Protein AF-A0A968M9X0-F1 (afdb_monomer)

Foldseek 3Di:
DQLVLLVLQVVDDQAAEEEEWQVDAPVNCVPRNNHHYQYDHDDPDRLVSLQCQVVDPDHGQKYKYAPPCVVSCCVRHPADKDWAEFEDDVNDGGITMIGHPPDDHPDYYYTDSVVSNVVSCVVPNDPCVVVVVDD

Sequence (135 aa):
MKAAAWWVRTHSAPTDVVFADSAYEPYQLWYYVRRPFIGVTDAATSADAYLLLPEQPVPPQWYLVVPDNEHLLATYAPEPTRLAARVLVDQQPVLLVYQPASQPIAAVVDIESTAANAAFDMEYGTLEEMFSLGR

Secondary structure (DSSP, 8-state):
-HHHHHHHHHHS-TT--EEE-TTS-HHHIIIII-S-EE--SS-SSHHHHHTTGGG-SS--SEEEE-TT-HHHHHHH-SS-EEEEEEEEETTEEEEEEEEETTS--S--EEEEHHHHHHHHHHHH--HHHHTT---

Mean predicted aligned error: 4.21 Å

pLDDT: mean 91.51, std 9.23, range [49.09, 98.12]

Nearest PDB structures (foldseek):
  1dj9-assembly1_A  TM=3.937E-01  e=5.190E-01  Escherichia coli
  9bcv-assembly1_B  TM=4.350E-01  e=1.301E+00  Homo sapiens
  9bcs-assembly1_A  TM=4.157E-01  e=2.680E+00  Homo sapiens
  9bco-assembly1_A  TM=4.801E-01  e=3.484E+00  Homo sapiens
  9bco-assembly1_B  TM=3.917E-01  e=2.861E+00  Homo sapiens

Solvent-accessible surface area (backbone atoms only — not comparable to full-atom values): 7602 Å² total; per-residue (Å²): 108,58,32,56,19,37,51,48,51,76,75,47,61,71,81,40,30,34,35,37,36,40,94,40,50,45,68,56,44,56,66,56,39,61,39,50,69,46,57,32,86,80,54,90,45,64,63,58,36,42,68,47,44,69,72,43,94,68,70,57,54,32,35,42,36,44,74,92,44,61,65,51,50,73,70,34,46,84,59,68,66,37,78,43,33,33,35,21,56,96,88,38,70,66,34,34,34,30,28,44,60,85,58,88,76,94,65,70,42,82,39,54,36,70,63,33,38,52,50,32,31,74,76,72,47,44,75,46,69,73,66,66,56,66,134

Radius of gyration: 14.5 Å; Cα contacts (8 Å, |Δi|>4): 240; chains: 1; bounding box: 41×33×33 Å

Structure (mmCIF, N/CA/C/O backbone):
data_AF-A0A968M9X0-F1
#
_entry.id   AF-A0A968M9X0-F1
#
loop_
_atom_site.group_PDB
_atom_site.id
_atom_site.type_symbol
_atom_site.label_atom_id
_atom_site.label_alt_id
_atom_site.label_comp_id
_atom_site.label_asym_id
_atom_site.label_entity_id
_atom_site.label_seq_id
_atom_site.pdbx_PDB_ins_code
_atom_site.Cartn_x
_atom_site.Cartn_y
_atom_site.Cartn_z
_atom_site.occupancy
_atom_site.B_iso_or_equiv
_atom_site.auth_seq_id
_atom_site.auth_comp_id
_atom_site.aut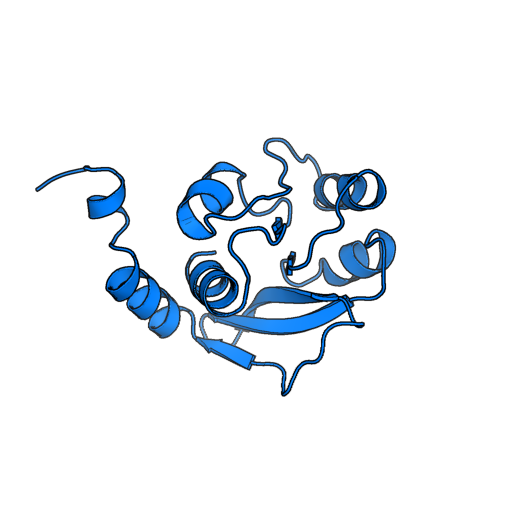h_asym_id
_atom_site.auth_atom_id
_atom_site.pdbx_PDB_model_num
ATOM 1 N N . MET A 1 1 ? -8.658 0.110 1.407 1.00 87.19 1 MET A N 1
ATOM 2 C CA . MET A 1 1 ? -7.892 1.351 1.139 1.00 87.19 1 MET A CA 1
ATOM 3 C C . MET A 1 1 ? -7.759 2.267 2.358 1.00 87.19 1 MET A C 1
ATOM 5 O O . MET A 1 1 ? -6.649 2.416 2.839 1.00 87.19 1 MET A O 1
ATOM 9 N N . LYS A 1 2 ? -8.835 2.862 2.892 1.00 92.94 2 LYS A N 1
ATOM 10 C CA . LYS A 1 2 ? -8.765 3.884 3.962 1.00 92.94 2 LYS A CA 1
ATOM 11 C C . LYS A 1 2 ? -7.920 3.498 5.193 1.00 92.94 2 LYS A C 1
ATOM 13 O O . LYS A 1 2 ? -7.026 4.251 5.560 1.00 92.94 2 LYS A O 1
ATOM 18 N N . ALA A 1 3 ? -8.121 2.305 5.757 1.00 94.75 3 ALA A N 1
ATOM 19 C CA . ALA A 1 3 ? -7.302 1.782 6.857 1.00 94.75 3 ALA A CA 1
ATOM 20 C C . ALA A 1 3 ? -5.795 1.707 6.527 1.00 94.75 3 ALA A C 1
ATOM 22 O O . ALA A 1 3 ? -4.971 2.168 7.313 1.00 94.75 3 ALA A O 1
ATOM 23 N N . ALA A 1 4 ? -5.427 1.190 5.347 1.00 94.75 4 ALA A N 1
ATOM 24 C CA . ALA A 1 4 ? -4.029 1.188 4.904 1.00 94.75 4 ALA A CA 1
ATOM 25 C C . ALA A 1 4 ? -3.497 2.604 4.699 1.00 94.75 4 ALA A C 1
ATOM 27 O O . ALA A 1 4 ? -2.359 2.879 5.050 1.00 94.75 4 ALA A O 1
ATOM 28 N N . ALA A 1 5 ? -4.310 3.513 4.163 1.00 93.88 5 ALA A N 1
ATOM 29 C CA . ALA A 1 5 ? -3.903 4.893 3.960 1.00 93.88 5 ALA A CA 1
ATOM 30 C C . ALA A 1 5 ? -3.630 5.621 5.284 1.00 93.88 5 ALA A C 1
ATOM 32 O O . ALA A 1 5 ? -2.646 6.347 5.367 1.00 93.88 5 ALA A O 1
ATOM 33 N N . TRP A 1 6 ? -4.443 5.400 6.325 1.00 95.38 6 TRP A N 1
ATOM 34 C CA . TRP A 1 6 ? -4.151 5.902 7.677 1.00 95.38 6 TRP A CA 1
ATOM 35 C C . TRP A 1 6 ? -2.797 5.392 8.168 1.00 95.38 6 TRP A C 1
ATOM 37 O O . TRP A 1 6 ? -1.941 6.171 8.588 1.00 95.38 6 TRP A O 1
ATOM 47 N N . TRP A 1 7 ? -2.573 4.085 8.048 1.00 95.25 7 TRP A N 1
ATOM 48 C CA . TRP A 1 7 ? -1.339 3.470 8.513 1.00 95.25 7 TRP A CA 1
ATOM 49 C C . TRP A 1 7 ? -0.113 3.954 7.724 1.00 95.25 7 TRP A C 1
ATOM 51 O O . TRP A 1 7 ? 0.865 4.398 8.315 1.00 95.25 7 TRP A O 1
ATOM 61 N N . VAL A 1 8 ? -0.181 4.000 6.391 1.00 95.06 8 VAL A N 1
ATOM 62 C CA . VAL A 1 8 ? 0.901 4.551 5.562 1.00 95.06 8 VAL A CA 1
ATOM 63 C C . VAL A 1 8 ? 1.158 6.010 5.919 1.00 95.06 8 VAL A C 1
ATOM 65 O O . VAL A 1 8 ? 2.306 6.395 6.099 1.00 95.06 8 VAL A O 1
ATOM 68 N N . ARG A 1 9 ? 0.128 6.845 6.083 1.00 94.56 9 ARG A N 1
ATOM 69 C CA . ARG A 1 9 ? 0.318 8.270 6.407 1.00 94.56 9 ARG A CA 1
ATOM 70 C C . ARG A 1 9 ? 0.983 8.511 7.756 1.00 94.56 9 ARG A C 1
ATOM 72 O O . ARG A 1 9 ? 1.704 9.499 7.879 1.00 94.56 9 ARG A O 1
A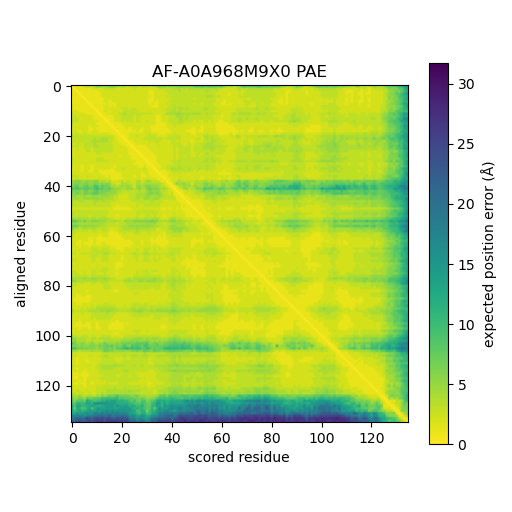TOM 79 N N . THR A 1 10 ? 0.749 7.634 8.726 1.00 93.69 10 THR A N 1
ATOM 80 C CA . THR A 1 10 ? 1.349 7.714 10.064 1.00 93.69 10 THR A CA 1
ATOM 81 C C . THR A 1 10 ? 2.778 7.167 10.111 1.00 93.69 10 THR A C 1
ATOM 83 O O . THR A 1 10 ? 3.529 7.535 11.009 1.00 93.69 10 THR A O 1
ATOM 86 N N . HIS A 1 11 ? 3.178 6.352 9.128 1.00 94.38 11 HIS A N 1
ATOM 87 C CA . HIS A 1 11 ? 4.488 5.689 9.091 1.00 94.38 11 HIS A CA 1
ATOM 88 C C . HIS A 1 11 ? 5.402 6.161 7.945 1.00 94.38 11 HIS A C 1
ATOM 90 O O . HIS A 1 11 ? 6.551 5.738 7.881 1.00 94.38 11 HIS A O 1
ATOM 96 N N . SER A 1 12 ? 4.929 7.053 7.069 1.00 94.19 12 SER A N 1
ATOM 97 C CA . SER A 1 12 ? 5.663 7.546 5.892 1.00 94.19 12 SER A CA 1
ATOM 98 C C . SER A 1 12 ? 5.907 9.050 5.926 1.00 94.19 12 SER A C 1
ATOM 100 O O . SER A 1 12 ? 5.065 9.830 6.395 1.00 94.19 12 SER A O 1
ATOM 102 N N . ALA A 1 13 ? 7.017 9.484 5.329 1.00 94.69 13 ALA A N 1
ATOM 103 C CA . ALA A 1 13 ? 7.248 10.898 5.068 1.00 94.69 13 ALA A CA 1
ATOM 104 C C . ALA A 1 13 ? 6.311 11.404 3.950 1.00 94.69 13 ALA A C 1
ATOM 106 O O . ALA A 1 13 ? 5.970 10.642 3.047 1.00 94.69 13 ALA A O 1
ATOM 107 N N . PRO A 1 14 ? 5.913 12.693 3.938 1.00 94.12 14 PRO A N 1
ATOM 108 C CA . PRO A 1 14 ? 5.072 13.264 2.875 1.00 94.12 14 PRO A CA 1
ATOM 109 C C . PRO A 1 14 ? 5.631 13.112 1.453 1.00 94.12 14 PRO A C 1
ATOM 111 O O . PRO A 1 14 ? 4.871 13.177 0.491 1.00 94.12 14 PRO A O 1
ATOM 114 N N . THR A 1 15 ? 6.946 12.939 1.332 1.00 95.69 15 THR A N 1
ATOM 115 C CA . THR A 1 15 ? 7.676 12.768 0.071 1.00 95.69 15 THR A CA 1
ATOM 116 C C . THR A 1 15 ? 7.819 11.314 -0.365 1.00 95.69 15 THR A C 1
ATOM 118 O O . THR A 1 15 ? 8.276 11.082 -1.480 1.00 95.69 15 THR A O 1
ATOM 121 N N . ASP A 1 16 ? 7.470 10.352 0.493 1.00 96.06 16 ASP A N 1
ATOM 122 C CA . ASP A 1 16 ? 7.578 8.932 0.169 1.00 96.06 16 ASP A CA 1
ATOM 123 C C . ASP A 1 16 ? 6.629 8.578 -0.972 1.00 96.06 16 ASP A C 1
ATOM 125 O O . ASP A 1 16 ? 5.469 8.991 -0.982 1.00 96.06 16 ASP A O 1
ATOM 129 N N . VAL A 1 17 ? 7.116 7.781 -1.916 1.00 96.94 17 VAL A N 1
ATOM 130 C CA . VAL A 1 17 ? 6.333 7.304 -3.051 1.00 96.94 17 VAL A CA 1
ATOM 131 C C . VAL A 1 17 ? 5.598 6.023 -2.664 1.00 96.94 17 VAL A C 1
ATOM 133 O O . VAL A 1 17 ? 6.186 5.092 -2.106 1.00 96.94 17 VAL A O 1
ATOM 136 N N . VAL A 1 18 ? 4.307 5.965 -2.990 1.00 97.38 18 VAL A N 1
ATOM 137 C CA . VAL A 1 18 ? 3.437 4.815 -2.722 1.00 97.38 18 VAL A CA 1
ATOM 138 C C . VAL A 1 18 ? 3.008 4.165 -4.031 1.00 97.38 18 VAL A C 1
ATOM 140 O O . VAL A 1 18 ? 2.343 4.785 -4.855 1.00 97.38 18 VAL A O 1
ATOM 143 N N . PHE A 1 19 ? 3.348 2.899 -4.217 1.00 97.31 19 PHE A N 1
ATOM 144 C CA . PHE A 1 19 ? 2.757 2.068 -5.257 1.00 97.31 19 PHE A CA 1
ATOM 145 C C . PHE A 1 19 ? 1.461 1.440 -4.744 1.00 97.31 19 PHE A C 1
ATOM 147 O O . PHE A 1 19 ? 1.398 1.023 -3.584 1.00 97.31 19 PHE A O 1
ATOM 154 N N . ALA A 1 20 ? 0.454 1.315 -5.604 1.00 95.81 20 ALA A N 1
ATOM 155 C CA . ALA A 1 20 ? -0.706 0.488 -5.311 1.00 95.81 20 ALA A CA 1
ATOM 156 C C . ALA A 1 20 ? -1.095 -0.406 -6.484 1.00 95.81 20 ALA A C 1
ATOM 158 O O . ALA A 1 20 ? -0.957 -0.039 -7.649 1.00 95.81 20 ALA A O 1
ATOM 159 N N . ASP A 1 21 ? -1.612 -1.577 -6.125 1.00 94.06 21 ASP A N 1
ATOM 160 C CA . ASP A 1 21 ? -2.166 -2.554 -7.047 1.00 94.06 21 ASP A CA 1
ATOM 161 C C . ASP A 1 21 ? -3.284 -1.962 -7.921 1.00 94.06 21 ASP A C 1
ATOM 163 O O . ASP A 1 21 ? -4.031 -1.083 -7.488 1.00 94.06 21 ASP A O 1
ATOM 167 N N . SER A 1 22 ? -3.438 -2.530 -9.118 1.00 93.38 22 SER A N 1
ATOM 168 C CA . SER A 1 22 ? -4.538 -2.312 -10.068 1.00 93.38 22 SER A CA 1
ATOM 169 C C . SER A 1 22 ? -5.947 -2.335 -9.465 1.00 93.38 22 SER A C 1
ATOM 171 O O . SE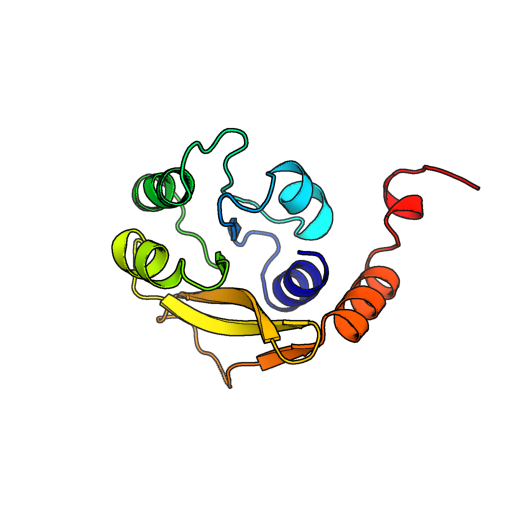R A 1 22 ? -6.851 -1.709 -10.003 1.00 93.38 22 SER A O 1
ATOM 173 N N . ALA A 1 23 ? -6.148 -3.030 -8.340 1.00 92.50 23 ALA A N 1
ATOM 174 C CA . ALA A 1 23 ? -7.424 -3.041 -7.627 1.00 92.50 23 ALA A CA 1
ATOM 175 C C . ALA A 1 23 ? -7.822 -1.663 -7.059 1.00 92.50 23 ALA A C 1
ATOM 177 O O . ALA A 1 23 ? -8.953 -1.492 -6.594 1.00 92.50 23 ALA A O 1
ATOM 178 N N . TYR A 1 24 ? -6.895 -0.703 -7.040 1.00 90.75 24 TYR A N 1
ATOM 179 C CA . TYR A 1 24 ? -7.102 0.623 -6.488 1.00 90.75 24 TYR A CA 1
ATOM 180 C C . TYR A 1 24 ? -6.915 1.711 -7.525 1.00 90.75 24 TYR A C 1
ATOM 182 O O . TYR A 1 24 ? -5.866 1.868 -8.144 1.00 90.75 24 TYR A O 1
ATOM 190 N N . GLU A 1 25 ? -7.938 2.544 -7.611 1.00 89.19 25 GLU A N 1
ATOM 191 C CA . GLU A 1 25 ? -7.969 3.641 -8.553 1.00 89.19 25 GLU A CA 1
ATOM 192 C C . GLU A 1 25 ? -7.041 4.782 -8.101 1.00 89.19 25 GLU A C 1
ATOM 194 O O . GLU A 1 25 ? -7.037 5.152 -6.917 1.00 89.19 25 GLU A O 1
ATOM 199 N N . PRO A 1 26 ? -6.317 5.439 -9.023 1.00 90.50 26 PRO A N 1
ATOM 200 C CA . PRO A 1 26 ? -5.480 6.603 -8.729 1.00 90.50 26 PRO A CA 1
ATOM 201 C C . PRO A 1 26 ? -6.163 7.702 -7.909 1.00 90.50 26 PRO A C 1
ATOM 203 O O . PRO A 1 26 ? -5.542 8.299 -7.026 1.00 90.50 26 PRO A O 1
ATOM 206 N N . TYR A 1 27 ? -7.459 7.949 -8.128 1.00 89.19 27 TYR A N 1
ATOM 207 C CA . TYR A 1 27 ? -8.192 8.943 -7.340 1.00 89.19 27 TYR A CA 1
ATOM 208 C C . TYR A 1 27 ? -8.338 8.529 -5.867 1.00 89.19 27 TYR A C 1
ATOM 210 O O . TYR A 1 27 ? -8.345 9.394 -4.991 1.00 89.19 27 TYR A O 1
ATOM 218 N N . GLN A 1 28 ? -8.418 7.227 -5.566 1.00 90.62 28 GLN A N 1
ATOM 219 C CA . GLN A 1 28 ? -8.457 6.727 -4.191 1.00 90.62 28 GLN A CA 1
ATOM 220 C C . GLN A 1 28 ? -7.115 6.975 -3.497 1.00 90.62 28 GLN A C 1
ATOM 222 O O . GLN A 1 28 ? -7.095 7.391 -2.339 1.00 90.62 28 GLN A O 1
ATOM 227 N N . LEU A 1 29 ? -5.998 6.775 -4.200 1.00 91.56 29 LEU A N 1
ATOM 228 C CA . LEU A 1 29 ? -4.656 7.046 -3.670 1.00 91.56 29 LEU A CA 1
ATOM 229 C C . LEU A 1 29 ? -4.458 8.533 -3.401 1.00 91.56 29 LEU A C 1
ATOM 231 O O . LEU A 1 29 ? -4.078 8.920 -2.292 1.00 91.56 29 LEU A O 1
ATOM 235 N N . TRP A 1 30 ? -4.792 9.369 -4.385 1.00 89.75 30 TRP A N 1
ATOM 236 C CA . TRP A 1 30 ? -4.744 10.820 -4.244 1.00 89.75 30 TRP A CA 1
ATOM 237 C C . TRP A 1 30 ? -5.543 11.298 -3.032 1.00 89.75 30 TRP A C 1
ATOM 239 O O . TRP A 1 30 ? -5.078 12.135 -2.257 1.00 89.75 30 TRP A O 1
ATOM 249 N N . TYR A 1 31 ? -6.734 10.734 -2.853 1.00 88.19 31 TYR A N 1
ATOM 250 C CA . TYR A 1 31 ? -7.654 11.134 -1.808 1.00 88.19 31 TYR A CA 1
ATOM 251 C C . TYR A 1 31 ? -7.220 10.659 -0.413 1.00 88.19 31 TYR A C 1
ATOM 253 O O . TYR A 1 31 ? -7.090 11.472 0.507 1.00 88.19 31 TYR A O 1
ATOM 261 N N . TYR A 1 32 ? -6.982 9.355 -0.251 1.00 92.38 32 TYR A N 1
ATOM 262 C CA . TYR A 1 32 ? -6.738 8.758 1.059 1.00 92.38 32 TYR A CA 1
ATOM 263 C C . TYR A 1 32 ? -5.276 8.850 1.489 1.00 92.38 32 TYR A C 1
ATOM 265 O O . TYR A 1 32 ? -4.999 9.181 2.642 1.00 92.38 32 TYR A O 1
ATOM 273 N N . VAL A 1 33 ? -4.341 8.537 0.589 1.00 93.56 33 VAL A N 1
ATOM 274 C CA . VAL A 1 33 ? -2.927 8.328 0.936 1.00 93.56 33 VAL A CA 1
ATOM 275 C C . VAL A 1 33 ? -2.179 9.656 1.024 1.00 93.56 33 VAL A C 1
ATOM 277 O O . VAL A 1 33 ? -1.347 9.820 1.912 1.00 93.56 33 VAL A O 1
ATOM 280 N N . ARG A 1 34 ? -2.508 10.639 0.170 1.00 92.19 34 ARG A N 1
ATOM 281 C CA . ARG A 1 34 ? -1.896 11.987 0.191 1.00 92.19 34 ARG A CA 1
ATOM 282 C C . ARG A 1 34 ? -0.359 11.928 0.199 1.00 92.19 34 ARG A C 1
ATOM 284 O O . ARG A 1 34 ? 0.310 12.573 1.011 1.00 92.19 34 ARG A O 1
ATOM 291 N N . ARG A 1 35 ? 0.181 11.114 -0.704 1.00 94.50 35 ARG A N 1
ATOM 292 C CA . ARG A 1 35 ? 1.607 10.946 -1.006 1.00 94.50 35 ARG A CA 1
ATOM 293 C C . ARG A 1 35 ? 1.797 10.942 -2.523 1.00 94.50 35 ARG A C 1
ATOM 295 O O . ARG A 1 35 ? 0.825 10.642 -3.223 1.00 94.50 35 ARG A O 1
ATOM 302 N N . PRO A 1 36 ? 2.997 11.251 -3.044 1.00 96.06 36 PRO A N 1
ATOM 303 C CA . PRO A 1 36 ? 3.370 10.847 -4.394 1.00 96.06 36 PRO A CA 1
ATOM 304 C C . PRO A 1 36 ? 3.034 9.367 -4.602 1.00 96.06 36 PRO A C 1
ATOM 306 O O . PRO A 1 36 ? 3.274 8.552 -3.712 1.00 96.06 36 PRO A O 1
ATOM 309 N N . PHE A 1 37 ? 2.437 9.015 -5.737 1.00 95.38 37 PHE A N 1
ATOM 310 C CA . PHE A 1 37 ? 1.967 7.652 -5.941 1.00 95.38 37 PHE A CA 1
ATOM 311 C C . PHE A 1 37 ? 2.146 7.170 -7.375 1.00 95.38 37 PHE A C 1
ATOM 313 O O . PHE A 1 37 ? 2.209 7.965 -8.312 1.00 95.38 37 PHE A O 1
ATOM 320 N N . ILE A 1 38 ? 2.187 5.849 -7.512 1.00 94.44 38 ILE A N 1
ATOM 321 C CA . ILE A 1 38 ? 2.146 5.118 -8.774 1.00 94.44 38 ILE A CA 1
ATOM 322 C C . ILE A 1 38 ? 0.906 4.232 -8.727 1.00 94.44 38 ILE A C 1
ATOM 324 O O . ILE A 1 38 ? 0.753 3.412 -7.822 1.00 94.44 38 ILE A O 1
ATOM 328 N N . GLY A 1 39 ? 0.016 4.428 -9.690 1.00 88.69 39 GLY A N 1
ATOM 329 C CA . GLY A 1 39 ? -1.211 3.659 -9.855 1.00 88.69 39 GLY A CA 1
ATOM 330 C C . GLY A 1 39 ? -1.694 3.764 -11.297 1.00 88.69 39 GLY A C 1
ATOM 331 O O . GLY A 1 39 ? -1.298 4.684 -12.016 1.00 88.69 39 GLY A O 1
ATOM 332 N N . VAL A 1 40 ? -2.539 2.826 -11.714 1.00 89.31 40 VAL A N 1
ATOM 333 C CA . VAL A 1 40 ? -3.031 2.715 -13.095 1.00 89.31 40 VAL A CA 1
ATOM 334 C C . VAL A 1 40 ? -4.552 2.804 -13.090 1.00 89.31 40 VAL A C 1
ATOM 336 O O . VAL A 1 40 ? -5.186 2.137 -12.284 1.00 89.31 40 VAL A O 1
ATOM 339 N N . THR A 1 41 ? -5.125 3.632 -13.968 1.00 82.19 41 THR A N 1
ATOM 340 C CA . THR A 1 41 ? -6.585 3.782 -14.135 1.00 82.19 41 THR A CA 1
ATOM 341 C C . THR A 1 41 ? -7.210 2.672 -14.977 1.00 82.19 41 THR A C 1
ATOM 343 O O . THR A 1 41 ? -8.347 2.296 -14.748 1.00 82.19 41 THR A O 1
ATOM 346 N N . ASP A 1 42 ? -6.476 2.145 -15.959 1.00 82.81 42 AS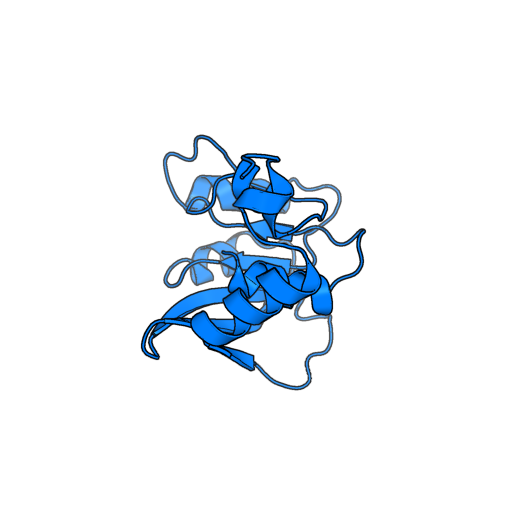P A N 1
ATOM 347 C CA . ASP A 1 42 ? -7.030 1.277 -17.009 1.00 82.81 42 ASP A CA 1
ATOM 348 C C . ASP A 1 42 ? -6.242 -0.037 -17.149 1.00 82.81 42 ASP A C 1
ATOM 350 O O . ASP A 1 42 ? -5.953 -0.499 -18.254 1.00 82.81 42 ASP A O 1
ATOM 354 N N . ALA A 1 43 ? -5.838 -0.628 -16.022 1.00 87.19 43 ALA A N 1
ATOM 355 C CA . ALA A 1 43 ? -5.144 -1.912 -16.017 1.00 87.19 43 ALA A CA 1
ATOM 356 C C . ALA A 1 43 ? -6.093 -3.023 -16.501 1.00 87.19 43 ALA A C 1
ATOM 358 O O . ALA A 1 43 ? -7.150 -3.250 -15.912 1.00 87.19 43 ALA A O 1
ATOM 359 N N . ALA A 1 44 ? -5.717 -3.735 -17.564 1.00 88.00 44 ALA A N 1
ATOM 360 C CA . ALA A 1 44 ? -6.468 -4.889 -18.057 1.00 88.00 44 ALA A CA 1
ATOM 361 C C . ALA A 1 44 ? -6.195 -6.134 -17.203 1.00 88.00 44 ALA A C 1
ATOM 363 O O . ALA A 1 44 ? -7.054 -7.008 -17.068 1.00 88.00 44 ALA A O 1
ATOM 364 N N . THR A 1 45 ? -4.994 -6.217 -16.628 1.00 91.31 45 THR A N 1
ATOM 365 C CA . THR A 1 45 ? -4.577 -7.276 -15.709 1.00 91.31 45 THR A CA 1
ATOM 366 C C . THR A 1 45 ? -3.872 -6.697 -14.490 1.00 91.31 45 THR A C 1
ATOM 368 O O . THR A 1 45 ? -3.327 -5.595 -14.543 1.00 91.31 45 THR A O 1
ATOM 371 N N . SER A 1 46 ? -3.801 -7.462 -13.396 1.00 91.00 46 SER A N 1
ATOM 372 C CA . SER A 1 46 ? -3.059 -7.013 -12.216 1.00 91.00 46 SER A CA 1
ATOM 373 C C . SER A 1 46 ? -1.589 -6.743 -12.507 1.00 91.00 46 SER A C 1
ATOM 375 O O . SER A 1 46 ? -1.045 -5.782 -11.973 1.00 91.00 46 SER A O 1
ATOM 377 N N . ALA A 1 47 ? -0.964 -7.523 -13.396 1.00 94.25 47 ALA A N 1
ATOM 378 C CA . ALA A 1 47 ? 0.439 -7.357 -13.770 1.00 94.25 47 ALA A CA 1
ATOM 379 C C . ALA A 1 47 ? 0.737 -5.988 -14.407 1.00 94.25 47 ALA A C 1
ATOM 381 O O . ALA A 1 47 ? 1.842 -5.477 -14.229 1.00 94.25 47 ALA A O 1
ATOM 382 N N . ASP A 1 48 ? -0.238 -5.366 -15.077 1.00 93.69 48 ASP A N 1
ATOM 383 C CA . ASP A 1 48 ? -0.049 -4.090 -15.778 1.00 93.69 48 ASP A CA 1
ATOM 384 C C . ASP A 1 48 ? 0.401 -2.974 -14.828 1.00 93.69 48 ASP A C 1
ATOM 386 O O . ASP A 1 48 ? 1.252 -2.161 -15.185 1.00 93.69 48 ASP A O 1
ATOM 390 N N . ALA A 1 49 ? -0.107 -2.962 -13.589 1.00 93.56 49 ALA A N 1
ATOM 391 C CA . ALA A 1 49 ? 0.332 -2.001 -12.580 1.00 93.56 49 ALA A CA 1
ATOM 392 C C . ALA A 1 49 ? 1.798 -2.228 -12.177 1.00 93.56 49 ALA A C 1
ATOM 394 O O . ALA A 1 49 ? 2.569 -1.277 -12.053 1.00 93.56 49 ALA A O 1
ATOM 395 N N . TYR A 1 50 ? 2.207 -3.487 -12.009 1.00 96.38 50 TYR A N 1
ATOM 396 C CA . TYR A 1 50 ? 3.553 -3.844 -11.553 1.00 96.38 50 TYR A CA 1
ATOM 397 C C . TYR A 1 50 ? 4.626 -3.617 -12.617 1.00 96.38 50 TYR A C 1
ATOM 399 O O . TYR A 1 50 ? 5.761 -3.306 -12.262 1.00 96.38 50 TYR A O 1
ATOM 407 N N . LEU A 1 51 ? 4.275 -3.701 -13.906 1.00 95.31 51 LEU A N 1
ATOM 408 C CA . LEU A 1 51 ? 5.190 -3.394 -15.012 1.00 95.31 51 LEU A CA 1
ATOM 409 C C . LEU A 1 51 ? 5.737 -1.963 -14.959 1.00 95.31 51 LEU A C 1
ATOM 411 O O . LEU A 1 51 ? 6.794 -1.702 -15.524 1.00 95.31 51 LEU A O 1
ATOM 415 N N . LEU A 1 52 ? 5.067 -1.056 -14.245 1.00 92.50 52 LEU A N 1
ATOM 416 C CA . LEU A 1 52 ? 5.547 0.308 -14.057 1.00 92.50 52 LEU A CA 1
ATOM 417 C C . LEU A 1 52 ? 6.724 0.403 -13.084 1.00 92.50 52 LEU A C 1
ATOM 419 O O . LEU A 1 52 ? 7.499 1.348 -13.193 1.00 92.50 52 LEU A O 1
ATOM 423 N N . LEU A 1 53 ? 6.863 -0.527 -12.130 1.00 94.88 53 LEU A N 1
ATOM 424 C CA . LEU A 1 53 ? 7.831 -0.435 -11.028 1.00 94.88 53 LEU A CA 1
ATOM 425 C C . LEU A 1 53 ? 9.295 -0.296 -11.486 1.00 94.88 53 LEU A C 1
ATOM 427 O O . LEU A 1 53 ? 9.980 0.575 -10.945 1.00 94.88 53 LEU A O 1
ATOM 431 N N . PRO A 1 54 ? 9.791 -1.069 -12.475 1.00 92.81 54 PRO A N 1
ATOM 432 C CA . PRO A 1 54 ? 11.175 -0.947 -12.938 1.00 92.81 54 PRO A CA 1
ATOM 433 C C . PRO A 1 54 ? 11.474 0.376 -13.652 1.00 92.81 54 PRO A C 1
ATOM 435 O O . PRO A 1 54 ? 12.631 0.781 -13.734 1.00 92.81 54 PRO A O 1
ATOM 438 N N . GLU A 1 55 ? 10.449 1.045 -14.185 1.00 89.62 55 GLU A N 1
ATOM 439 C CA . GLU A 1 55 ? 10.591 2.285 -14.959 1.00 89.62 55 GLU A CA 1
ATOM 440 C C . GLU A 1 55 ? 10.595 3.538 -14.073 1.00 89.62 55 GLU A C 1
ATOM 442 O O . GLU A 1 55 ? 10.815 4.651 -14.558 1.00 89.62 55 GLU A O 1
ATOM 447 N N . GLN A 1 56 ? 10.351 3.382 -12.769 1.00 92.19 56 GLN A N 1
ATOM 448 C CA . GLN A 1 56 ? 10.212 4.522 -11.876 1.00 92.19 56 GLN A CA 1
ATOM 449 C C . GLN A 1 56 ? 11.571 5.156 -11.566 1.00 92.19 56 GLN A C 1
ATOM 451 O O . GLN A 1 56 ? 12.467 4.480 -11.057 1.00 92.19 56 GLN A O 1
ATOM 456 N N . PRO A 1 57 ? 11.731 6.475 -11.784 1.00 89.88 57 PRO A N 1
ATOM 457 C CA . PRO A 1 57 ? 12.974 7.169 -11.456 1.00 89.88 57 PRO A CA 1
ATOM 458 C C . PRO A 1 57 ? 13.216 7.235 -9.942 1.00 89.88 57 PRO A C 1
ATOM 460 O O . PRO A 1 57 ? 14.357 7.345 -9.499 1.00 89.88 57 PRO A O 1
ATOM 463 N N . VAL A 1 58 ? 12.139 7.180 -9.153 1.00 90.75 58 VAL A N 1
ATOM 464 C CA . VAL A 1 58 ? 12.175 7.093 -7.695 1.00 90.75 58 VAL A CA 1
ATOM 465 C C . VAL A 1 58 ? 11.426 5.822 -7.299 1.00 90.75 58 VAL A C 1
ATOM 467 O O . VAL A 1 58 ? 10.222 5.742 -7.554 1.00 90.75 58 VAL A O 1
ATOM 470 N N . PRO A 1 59 ? 12.098 4.823 -6.699 1.00 92.50 59 PRO A N 1
ATOM 471 C CA . PRO A 1 59 ? 11.434 3.593 -6.295 1.00 92.50 59 PRO A CA 1
ATOM 472 C C . PRO A 1 59 ? 10.403 3.879 -5.190 1.00 92.50 59 PRO A C 1
ATOM 474 O O . PRO A 1 59 ? 10.633 4.777 -4.375 1.00 92.50 59 PRO A O 1
ATOM 477 N N . PRO A 1 60 ? 9.292 3.129 -5.112 1.00 96.19 60 PRO A N 1
ATOM 478 C CA . PRO A 1 60 ? 8.340 3.267 -4.015 1.00 96.19 60 PRO A CA 1
ATOM 479 C C . PRO A 1 60 ? 8.942 2.870 -2.663 1.00 96.19 60 PRO A C 1
ATOM 481 O O . PRO A 1 60 ? 9.670 1.882 -2.545 1.00 96.19 60 PRO A O 1
ATOM 484 N N . GLN A 1 61 ? 8.579 3.609 -1.617 1.00 96.50 61 GLN A N 1
ATOM 485 C CA . GLN A 1 61 ? 8.880 3.257 -0.225 1.00 96.50 61 GLN A CA 1
ATOM 486 C C . GLN A 1 61 ? 7.778 2.381 0.377 1.00 96.50 61 GLN A C 1
ATOM 488 O O . GLN A 1 61 ? 8.024 1.665 1.344 1.00 96.50 61 GLN A O 1
ATOM 493 N N . TRP A 1 62 ? 6.581 2.412 -0.210 1.00 97.50 62 TRP A N 1
ATOM 494 C CA . TRP A 1 62 ? 5.420 1.668 0.260 1.00 97.50 62 TRP A CA 1
ATOM 495 C C . TRP A 1 62 ? 4.698 1.023 -0.913 1.00 97.50 62 TRP A C 1
ATOM 497 O O . TRP A 1 62 ? 4.509 1.655 -1.951 1.00 97.50 62 TRP A O 1
ATOM 507 N N . TYR A 1 63 ? 4.262 -0.218 -0.727 1.00 97.75 63 TYR A N 1
ATOM 508 C CA . TYR A 1 63 ? 3.546 -0.983 -1.740 1.00 97.75 63 TYR A CA 1
ATOM 509 C C . TYR A 1 63 ? 2.245 -1.511 -1.141 1.00 97.75 63 TYR A C 1
ATOM 511 O O . TYR A 1 63 ? 2.257 -2.270 -0.172 1.00 97.75 63 TYR A O 1
ATOM 519 N N . LEU A 1 64 ? 1.124 -1.090 -1.715 1.00 97.62 64 LEU A N 1
ATOM 520 C CA . LEU A 1 64 ? -0.227 -1.536 -1.388 1.00 97.62 64 LEU A CA 1
ATOM 521 C C . LEU A 1 64 ? -0.597 -2.678 -2.331 1.00 97.62 64 LEU A C 1
ATOM 523 O O . LEU A 1 64 ? -0.943 -2.441 -3.485 1.00 97.62 64 LEU A O 1
ATOM 527 N N . VAL A 1 65 ? -0.518 -3.906 -1.834 1.00 97.69 65 VAL A N 1
ATOM 528 C CA . VAL A 1 65 ? -0.670 -5.135 -2.621 1.00 97.69 65 VAL A CA 1
ATOM 529 C C . VAL A 1 65 ? -1.894 -5.898 -2.141 1.00 97.69 65 VAL A C 1
ATOM 531 O O . VAL A 1 65 ? -2.059 -6.122 -0.943 1.00 97.69 65 VAL A O 1
ATOM 534 N N . VAL A 1 66 ? -2.783 -6.286 -3.052 1.00 95.94 66 VAL A N 1
ATOM 535 C CA . VAL A 1 66 ? -3.879 -7.192 -2.680 1.00 95.94 66 VAL A CA 1
ATOM 536 C C . VAL A 1 66 ? -3.329 -8.606 -2.453 1.00 95.94 66 VAL A C 1
ATOM 538 O O . VAL A 1 66 ? -2.332 -8.966 -3.084 1.00 95.94 66 VAL A O 1
ATOM 541 N N . PRO A 1 67 ? -3.934 -9.406 -1.557 1.00 96.56 67 PRO A N 1
ATOM 542 C CA . PRO A 1 67 ? -3.583 -10.818 -1.428 1.00 96.56 67 PRO A CA 1
ATOM 543 C C . PRO A 1 67 ? -3.587 -11.529 -2.789 1.00 96.56 67 PRO A C 1
ATOM 545 O O . PRO A 1 67 ? -4.332 -11.134 -3.685 1.00 96.56 67 PRO A O 1
ATOM 548 N N . ASP A 1 68 ? -2.748 -12.551 -2.926 1.00 96.06 68 ASP A N 1
ATOM 549 C CA . ASP A 1 68 ? -2.471 -13.325 -4.147 1.00 96.06 68 ASP A CA 1
ATOM 550 C C . ASP A 1 68 ? -1.573 -12.626 -5.190 1.00 96.06 68 ASP A C 1
ATOM 552 O O . ASP A 1 68 ? -0.987 -13.301 -6.043 1.00 96.06 68 ASP A O 1
ATOM 556 N N . ASN A 1 69 ? -1.361 -11.306 -5.101 1.00 97.00 69 ASN A N 1
ATOM 557 C CA . ASN A 1 69 ? -0.477 -10.551 -6.004 1.00 97.00 69 ASN A CA 1
ATOM 558 C C . ASN A 1 69 ? 0.956 -10.347 -5.466 1.00 97.00 69 ASN A C 1
ATOM 560 O O . ASN A 1 69 ? 1.778 -9.686 -6.104 1.00 97.00 69 ASN A O 1
ATOM 564 N N . GLU A 1 70 ? 1.322 -10.950 -4.333 1.00 97.38 70 GLU A N 1
ATOM 565 C CA . GLU A 1 70 ? 2.655 -10.832 -3.717 1.00 97.38 70 GLU A CA 1
ATOM 566 C C . GLU A 1 70 ? 3.768 -11.308 -4.657 1.00 97.38 70 GLU A C 1
ATOM 568 O O . GLU A 1 70 ? 4.874 -10.764 -4.666 1.00 97.38 70 GLU A O 1
ATOM 573 N N . HIS A 1 71 ? 3.465 -12.320 -5.472 1.00 97.31 71 HIS A N 1
ATOM 574 C CA . HIS A 1 71 ? 4.385 -12.851 -6.470 1.00 97.31 71 HIS A CA 1
ATOM 575 C C . HIS A 1 71 ? 4.702 -11.826 -7.572 1.00 97.31 71 HIS A C 1
ATOM 577 O O . HIS A 1 71 ? 5.834 -11.791 -8.060 1.00 97.31 71 HIS A O 1
ATOM 583 N N . LEU A 1 72 ? 3.743 -10.963 -7.933 1.00 97.75 72 LEU A N 1
ATOM 584 C CA . LEU A 1 72 ? 3.962 -9.870 -8.881 1.00 97.75 72 LEU A CA 1
ATOM 585 C C . LEU A 1 72 ? 4.901 -8.836 -8.265 1.00 97.75 72 LEU A C 1
ATOM 587 O O . LEU A 1 72 ? 5.893 -8.466 -8.891 1.00 97.75 72 LEU A O 1
ATOM 591 N N . LEU A 1 73 ? 4.669 -8.449 -7.006 1.00 97.56 73 LEU A N 1
ATOM 592 C CA . LEU A 1 73 ? 5.586 -7.554 -6.298 1.00 97.56 73 LEU A CA 1
ATOM 593 C C . LEU A 1 73 ? 7.009 -8.130 -6.269 1.00 97.56 73 LEU A C 1
ATOM 595 O O . LEU A 1 73 ? 7.954 -7.438 -6.627 1.00 97.56 73 LEU A O 1
ATOM 599 N N . ALA A 1 74 ? 7.162 -9.406 -5.912 1.00 97.06 74 ALA A N 1
ATOM 600 C CA . ALA A 1 74 ? 8.466 -10.065 -5.864 1.00 97.06 74 ALA A CA 1
ATOM 601 C C . ALA A 1 74 ? 9.168 -10.144 -7.234 1.00 97.06 74 ALA A C 1
ATOM 603 O O . ALA A 1 74 ? 10.395 -10.201 -7.286 1.00 97.06 74 ALA A O 1
ATOM 604 N N . THR A 1 75 ? 8.402 -10.156 -8.327 1.00 97.25 75 THR A N 1
ATOM 605 C CA . THR A 1 75 ? 8.929 -10.241 -9.697 1.00 97.25 75 THR A CA 1
ATOM 606 C C . THR A 1 75 ? 9.377 -8.881 -10.229 1.00 97.25 75 THR A C 1
ATOM 608 O O . THR A 1 75 ? 10.397 -8.802 -10.909 1.00 97.25 75 THR A O 1
ATOM 611 N N . TYR A 1 76 ? 8.616 -7.821 -9.943 1.00 96.94 76 TYR A N 1
ATOM 612 C CA . TYR A 1 76 ? 8.781 -6.516 -10.594 1.00 96.94 76 TYR A CA 1
ATOM 613 C C . TYR A 1 76 ? 9.345 -5.417 -9.687 1.00 96.94 76 TYR A C 1
ATOM 615 O O . TYR A 1 76 ? 9.746 -4.369 -10.194 1.00 96.94 76 TYR A O 1
ATOM 623 N N . ALA A 1 77 ? 9.378 -5.613 -8.366 1.00 95.69 77 ALA A N 1
ATOM 624 C CA . ALA A 1 77 ? 9.956 -4.623 -7.467 1.00 95.69 77 ALA A CA 1
ATOM 625 C C . ALA A 1 77 ? 11.454 -4.414 -7.770 1.00 95.69 77 ALA A C 1
ATOM 627 O O . ALA A 1 77 ? 12.184 -5.381 -7.998 1.00 95.69 77 ALA A O 1
ATOM 628 N N . PRO A 1 78 ? 11.940 -3.161 -7.730 1.00 92.12 78 PRO A N 1
ATOM 629 C CA . PRO A 1 78 ? 13.339 -2.846 -8.027 1.00 92.12 78 PRO A CA 1
ATOM 630 C C . PRO A 1 78 ? 14.311 -3.374 -6.961 1.00 92.12 78 PRO A C 1
ATOM 632 O O . PRO A 1 78 ? 15.507 -3.507 -7.214 1.00 92.12 78 PRO A O 1
ATOM 635 N N . GLU A 1 79 ? 13.808 -3.678 -5.765 1.00 93.75 79 GLU A N 1
ATOM 636 C CA . GLU A 1 79 ? 14.565 -4.262 -4.665 1.00 93.75 79 GLU A CA 1
ATOM 637 C C . GLU A 1 79 ? 13.692 -5.249 -3.872 1.00 93.75 79 GLU A C 1
ATOM 639 O O . GLU A 1 79 ? 12.461 -5.178 -3.940 1.00 93.75 79 GLU A O 1
ATOM 644 N N . PRO A 1 80 ? 14.294 -6.163 -3.086 1.00 95.62 80 PRO A N 1
ATOM 645 C CA . PRO A 1 80 ? 13.533 -7.056 -2.225 1.00 95.62 80 PRO A CA 1
ATOM 646 C C . PRO A 1 80 ? 12.653 -6.279 -1.243 1.00 95.62 80 PRO A C 1
ATOM 648 O O . PRO A 1 80 ? 13.112 -5.355 -0.572 1.00 95.62 80 PRO A O 1
ATOM 651 N N . THR A 1 81 ? 11.400 -6.699 -1.104 1.00 97.06 81 THR A N 1
ATOM 652 C CA . THR A 1 81 ? 10.421 -6.092 -0.194 1.00 97.06 81 THR A CA 1
ATOM 653 C C . THR A 1 81 ? 10.103 -7.009 0.981 1.00 97.06 81 THR A C 1
ATOM 655 O O . THR A 1 81 ? 10.211 -8.231 0.880 1.00 97.06 81 THR A O 1
ATOM 658 N N . ARG A 1 82 ? 9.639 -6.436 2.093 1.00 96.69 82 ARG A N 1
ATOM 659 C CA . ARG A 1 82 ? 9.122 -7.176 3.250 1.00 96.69 82 ARG A CA 1
ATOM 660 C C . ARG A 1 82 ? 7.744 -6.680 3.656 1.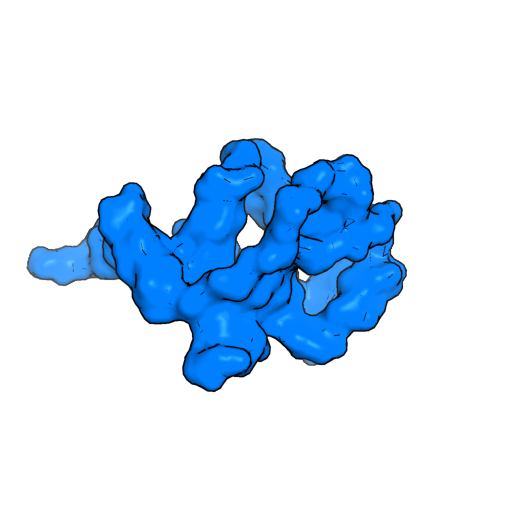00 96.69 82 ARG A C 1
ATOM 662 O O . ARG A 1 82 ? 7.452 -5.492 3.533 1.00 96.69 82 ARG A O 1
ATOM 669 N N . LEU A 1 83 ? 6.919 -7.602 4.147 1.00 97.75 83 LEU A N 1
ATOM 670 C CA . LEU A 1 83 ? 5.591 -7.283 4.655 1.00 97.75 83 LEU A CA 1
ATOM 671 C C . LEU A 1 83 ? 5.726 -6.413 5.906 1.00 97.75 83 LEU A C 1
ATOM 673 O O . LEU A 1 83 ? 6.493 -6.745 6.810 1.00 97.75 83 LEU A O 1
ATOM 677 N N . ALA A 1 84 ? 4.974 -5.320 5.938 1.00 97.25 84 ALA A N 1
ATOM 678 C CA . ALA A 1 84 ? 4.957 -4.371 7.035 1.00 97.25 84 ALA A CA 1
ATOM 679 C C . ALA A 1 84 ? 3.643 -4.397 7.814 1.00 97.25 84 ALA A C 1
ATOM 681 O O . ALA A 1 84 ? 3.650 -4.404 9.047 1.00 97.25 84 ALA A O 1
ATOM 682 N N . ALA A 1 85 ? 2.520 -4.497 7.104 1.00 97.62 85 ALA A N 1
ATOM 683 C CA . ALA A 1 85 ? 1.220 -4.631 7.736 1.00 97.62 85 ALA A CA 1
ATOM 684 C C . ALA A 1 85 ? 0.218 -5.427 6.896 1.00 97.62 85 ALA A C 1
ATOM 686 O O . ALA A 1 85 ? 0.342 -5.511 5.673 1.00 97.62 85 ALA A O 1
ATOM 687 N N . ARG A 1 86 ? -0.802 -5.977 7.556 1.00 98.12 86 ARG A N 1
ATOM 688 C CA . ARG A 1 86 ? -1.980 -6.592 6.930 1.00 98.12 86 ARG A CA 1
ATOM 689 C C . ARG A 1 86 ? -3.217 -5.832 7.366 1.00 98.12 86 ARG A C 1
ATOM 691 O O . ARG A 1 86 ? -3.447 -5.687 8.557 1.00 98.12 86 ARG A O 1
ATOM 698 N N . VAL A 1 87 ? -4.034 -5.370 6.432 1.00 97.88 87 VAL A N 1
ATOM 699 C CA . VAL A 1 87 ? -5.358 -4.838 6.755 1.00 97.88 87 VAL A CA 1
ATOM 700 C C . VAL A 1 87 ? -6.348 -5.984 6.747 1.00 97.88 87 VAL A C 1
ATOM 702 O O . VAL A 1 87 ? -6.493 -6.663 5.729 1.00 97.88 87 VAL A O 1
ATOM 705 N N . LEU A 1 88 ? -7.026 -6.173 7.873 1.00 98.00 88 LEU A N 1
ATOM 706 C CA . LEU A 1 88 ? -7.966 -7.256 8.101 1.00 98.00 88 LEU A CA 1
ATOM 707 C C . LEU A 1 88 ? -9.410 -6.755 8.033 1.00 98.00 88 LEU A C 1
ATOM 709 O O . LEU A 1 88 ? -9.737 -5.699 8.579 1.00 98.00 88 LEU A O 1
ATOM 713 N N . VAL A 1 89 ? -10.267 -7.543 7.388 1.00 95.81 89 VAL A N 1
ATOM 714 C CA . VAL A 1 89 ? -11.731 -7.472 7.480 1.00 95.81 89 VAL A CA 1
ATOM 715 C C . VAL A 1 89 ? -12.189 -8.853 7.923 1.00 95.81 89 VAL A C 1
ATOM 717 O O . VAL A 1 89 ? -11.825 -9.841 7.293 1.00 95.81 89 VAL A O 1
ATOM 720 N N . ASP A 1 90 ? -12.927 -8.937 9.029 1.00 94.31 90 ASP A N 1
ATOM 721 C CA . ASP A 1 90 ? -13.372 -10.213 9.607 1.00 94.31 90 ASP A CA 1
ATOM 722 C C . ASP A 1 90 ? -12.223 -11.227 9.791 1.00 94.31 90 ASP A C 1
ATOM 724 O O . ASP A 1 90 ? -12.353 -12.415 9.494 1.00 94.31 90 ASP A O 1
ATOM 728 N N . GLN A 1 91 ? -11.068 -10.745 10.270 1.00 93.25 91 GLN A N 1
ATOM 729 C CA . GLN A 1 91 ? -9.827 -11.517 10.453 1.00 93.25 91 GLN A CA 1
ATOM 730 C C . GLN A 1 91 ? -9.190 -12.077 9.169 1.00 93.25 91 GLN A C 1
ATOM 732 O O . GLN A 1 91 ? -8.242 -12.858 9.240 1.00 93.25 91 GLN A O 1
ATOM 737 N N . GLN A 1 92 ? -9.668 -11.674 7.991 1.00 96.56 92 GLN A N 1
ATOM 738 C CA . GLN A 1 92 ? -9.072 -12.034 6.707 1.00 96.56 92 GLN A CA 1
ATOM 739 C C . GLN A 1 92 ? -8.300 -10.847 6.124 1.00 96.56 92 GLN A C 1
ATOM 741 O O . GLN A 1 92 ? -8.828 -9.731 6.101 1.00 96.56 92 GLN A O 1
ATOM 746 N N . PRO A 1 93 ? -7.059 -11.047 5.643 1.00 96.50 93 PRO A N 1
ATOM 747 C CA . PRO A 1 93 ? -6.313 -9.982 4.996 1.00 96.50 93 PRO A CA 1
ATOM 748 C C . PRO A 1 93 ? -6.988 -9.605 3.679 1.00 96.50 93 PRO A C 1
ATOM 750 O O . PRO A 1 93 ? -7.231 -10.455 2.832 1.00 96.50 93 PRO A O 1
ATOM 753 N N . VAL A 1 94 ? -7.264 -8.316 3.500 1.00 96.31 94 VAL A N 1
ATOM 754 C CA . VAL A 1 94 ? -7.825 -7.759 2.253 1.00 96.31 94 VAL A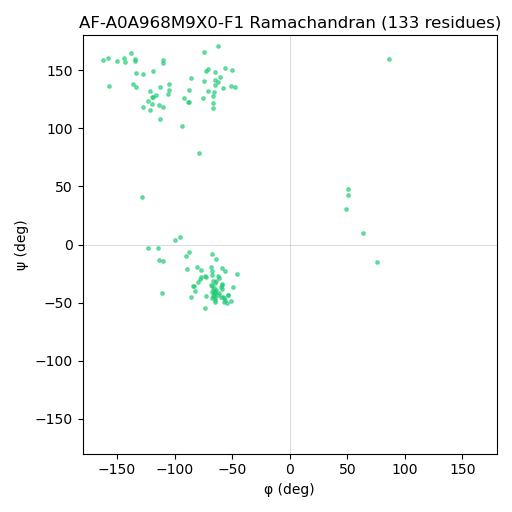 CA 1
ATOM 755 C C . VAL A 1 94 ? -6.846 -6.833 1.535 1.00 96.31 94 VAL A C 1
ATOM 757 O O . VAL A 1 94 ? -7.062 -6.446 0.389 1.00 96.31 94 VAL A O 1
ATOM 760 N N . LEU A 1 95 ? -5.774 -6.436 2.220 1.00 96.94 95 LEU A N 1
ATOM 761 C CA . LEU A 1 95 ? -4.716 -5.589 1.688 1.00 96.94 95 LEU A CA 1
ATOM 762 C C . LEU A 1 95 ? -3.447 -5.806 2.504 1.00 96.94 95 LEU A C 1
ATOM 764 O O . LEU A 1 95 ? -3.480 -5.846 3.734 1.00 96.94 95 LEU A O 1
ATOM 768 N N . LEU A 1 96 ? -2.329 -5.912 1.811 1.00 98.12 96 LEU A N 1
ATOM 769 C CA . LEU A 1 96 ? -1.005 -6.085 2.370 1.00 98.12 96 LEU A CA 1
ATOM 770 C C . LEU A 1 96 ? -0.195 -4.821 2.091 1.00 98.12 96 LEU A C 1
ATOM 772 O O . LEU A 1 96 ? -0.226 -4.274 0.989 1.00 98.12 96 LEU A O 1
ATOM 776 N N . VAL A 1 97 ? 0.525 -4.347 3.099 1.00 97.75 97 VAL A N 1
ATOM 777 C CA . VAL A 1 97 ? 1.419 -3.198 2.976 1.00 97.75 97 VAL A CA 1
ATOM 778 C C . VAL A 1 97 ? 2.844 -3.705 3.074 1.00 97.75 97 VAL A C 1
ATOM 780 O O . VAL A 1 97 ? 3.224 -4.270 4.098 1.00 97.75 97 VAL A O 1
ATOM 783 N N . TYR A 1 98 ? 3.627 -3.505 2.022 1.00 98.06 98 TYR A N 1
ATOM 784 C CA . TYR A 1 98 ? 5.047 -3.841 1.978 1.00 98.06 98 TYR A CA 1
ATOM 785 C C . TYR A 1 98 ? 5.905 -2.580 1.967 1.00 98.06 98 TYR A C 1
ATOM 787 O O . TYR A 1 98 ? 5.462 -1.507 1.558 1.00 98.06 98 TYR A O 1
ATOM 795 N N . GLN A 1 99 ? 7.159 -2.745 2.372 1.00 96.88 99 GLN A N 1
ATOM 796 C CA . GLN A 1 99 ? 8.213 -1.736 2.279 1.00 96.88 99 GLN A CA 1
ATOM 797 C C . GLN A 1 99 ? 9.525 -2.394 1.816 1.00 96.88 99 GLN A C 1
ATOM 799 O O . GLN A 1 99 ? 9.648 -3.624 1.899 1.00 96.88 99 GLN A O 1
ATOM 804 N N . PRO A 1 100 ? 10.532 -1.625 1.371 1.00 96.50 100 PRO A N 1
ATOM 805 C CA . PRO A 1 100 ? 11.860 -2.156 1.091 1.00 96.50 100 PRO A CA 1
ATOM 806 C C . PRO A 1 100 ? 12.445 -2.982 2.247 1.00 96.50 100 PRO A C 1
ATOM 808 O O . PRO A 1 100 ? 12.406 -2.592 3.421 1.00 96.50 100 PRO A O 1
ATOM 811 N N . ALA A 1 101 ? 13.055 -4.124 1.927 1.00 95.00 101 ALA A N 1
ATOM 812 C CA . ALA A 1 101 ? 13.725 -4.992 2.898 1.00 95.00 101 ALA A CA 1
ATOM 813 C C . ALA A 1 101 ? 14.989 -4.356 3.502 1.00 95.00 101 ALA A C 1
ATOM 815 O O . ALA A 1 101 ? 15.544 -4.880 4.468 1.00 95.00 101 ALA A O 1
ATOM 816 N N . SER A 1 102 ? 15.423 -3.211 2.981 1.00 92.31 102 SER A N 1
ATOM 817 C CA . SER A 1 102 ? 16.464 -2.356 3.549 1.00 92.31 102 SER A CA 1
ATOM 818 C C . SER A 1 102 ? 15.963 -1.514 4.737 1.00 92.31 102 SER A C 1
ATOM 820 O O . SER A 1 102 ? 16.730 -1.250 5.661 1.00 92.31 102 SER A O 1
ATOM 822 N N . GLN A 1 103 ? 14.670 -1.165 4.796 1.00 89.06 103 GLN A N 1
ATOM 823 C CA . GLN A 1 103 ? 14.102 -0.302 5.845 1.00 89.06 103 GLN A CA 1
ATOM 824 C C . GLN A 1 103 ? 13.663 -1.093 7.079 1.00 89.06 103 GLN A C 1
ATOM 826 O O . GLN A 1 103 ? 12.839 -1.999 6.919 1.00 89.06 103 GLN A O 1
ATOM 831 N N . PRO A 1 104 ? 14.175 -0.803 8.289 1.00 87.00 104 PRO A N 1
ATOM 832 C CA . PRO A 1 104 ? 13.921 -1.618 9.473 1.00 87.00 104 PRO A CA 1
ATOM 833 C C . PRO A 1 104 ? 12.431 -1.677 9.816 1.00 87.00 104 PRO A C 1
ATOM 835 O O . PRO A 1 104 ? 11.709 -0.693 9.679 1.00 87.00 104 PRO A O 1
ATOM 838 N N . ILE A 1 105 ? 11.985 -2.833 10.308 1.00 87.31 105 ILE A N 1
ATOM 839 C CA . ILE A 1 105 ? 10.649 -2.987 10.878 1.00 87.31 105 ILE A CA 1
ATOM 840 C C . ILE A 1 105 ? 10.722 -3.743 12.198 1.00 87.31 105 ILE A C 1
ATOM 842 O O . ILE A 1 105 ? 11.443 -4.734 12.305 1.00 87.31 105 ILE A O 1
ATOM 846 N N . ALA A 1 106 ? 9.989 -3.258 13.201 1.00 83.25 106 ALA A N 1
ATOM 847 C CA . ALA A 1 106 ? 9.947 -3.881 14.519 1.00 83.25 106 ALA A CA 1
ATOM 848 C C . ALA A 1 106 ? 9.141 -5.191 14.507 1.00 83.25 106 ALA A C 1
ATOM 850 O O . ALA A 1 106 ? 9.583 -6.191 15.064 1.00 83.25 106 ALA A O 1
ATOM 851 N N . ALA A 1 107 ? 7.975 -5.187 13.857 1.00 90.94 107 ALA A N 1
ATOM 852 C CA . ALA A 1 107 ? 7.111 -6.349 13.676 1.00 90.94 107 ALA A CA 1
ATOM 853 C C . ALA A 1 107 ? 6.107 -6.091 12.545 1.00 90.94 107 ALA A C 1
ATOM 855 O O . ALA A 1 107 ? 5.810 -4.938 12.234 1.00 90.94 107 ALA A O 1
ATOM 856 N N . VAL A 1 108 ? 5.562 -7.165 11.968 1.00 95.44 108 VAL A N 1
ATOM 857 C CA . VAL A 1 108 ? 4.392 -7.066 11.084 1.00 95.44 108 VAL A CA 1
ATOM 858 C C . VAL A 1 108 ? 3.170 -6.726 11.930 1.00 95.44 108 VAL A C 1
ATOM 860 O O . VAL A 1 108 ? 2.943 -7.368 12.955 1.00 95.44 108 VAL A O 1
ATOM 863 N N . VAL A 1 109 ? 2.392 -5.736 11.497 1.00 96.56 109 VAL A N 1
ATOM 864 C CA . VAL A 1 109 ? 1.196 -5.276 12.215 1.00 96.56 109 VAL A CA 1
ATOM 865 C C . VAL A 1 109 ? -0.067 -5.739 11.501 1.00 96.56 109 VAL A C 1
ATOM 867 O O . VAL A 1 109 ? -0.233 -5.499 10.309 1.00 96.56 109 VAL A O 1
ATOM 870 N N . ASP A 1 110 ? -0.987 -6.347 12.238 1.00 97.31 110 A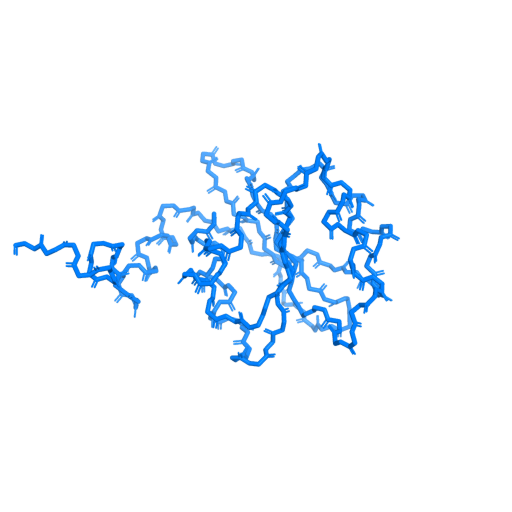SP A N 1
ATOM 871 C CA . ASP A 1 110 ? -2.334 -6.612 11.742 1.00 97.31 110 ASP A CA 1
ATOM 872 C C . ASP A 1 110 ? -3.248 -5.429 12.117 1.00 97.31 110 ASP A C 1
ATOM 874 O O . ASP A 1 110 ? -3.300 -4.989 13.268 1.00 97.31 110 ASP A O 1
ATOM 878 N N . ILE A 1 111 ? -3.918 -4.859 11.118 1.00 96.56 111 ILE A N 1
ATOM 879 C CA . ILE A 1 111 ? -4.705 -3.628 11.194 1.00 96.56 111 ILE A CA 1
ATOM 880 C C . ILE A 1 111 ? -6.174 -3.985 10.998 1.00 96.56 111 ILE A C 1
ATOM 882 O O . ILE A 1 111 ? -6.613 -4.247 9.879 1.00 96.56 111 ILE A O 1
ATOM 886 N N . GLU A 1 112 ? -6.956 -3.921 12.068 1.00 97.19 112 GLU A N 1
ATOM 887 C CA . GLU A 1 112 ? 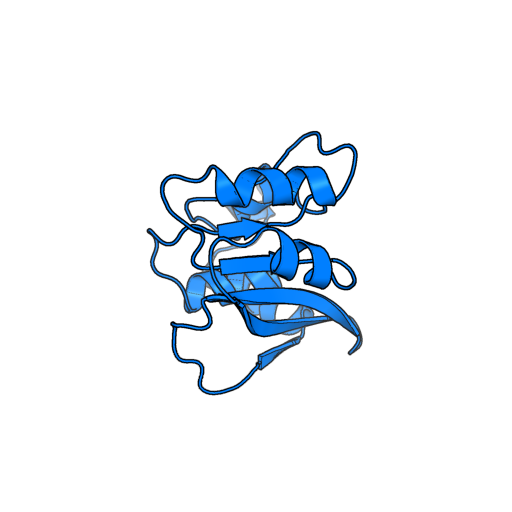-8.409 -4.077 11.992 1.00 97.19 112 GLU A CA 1
ATOM 888 C C . GLU A 1 112 ? -9.039 -2.902 11.233 1.00 97.19 112 GLU A C 1
ATOM 890 O O . GLU A 1 112 ? -8.960 -1.744 11.670 1.00 97.19 112 GLU A O 1
ATOM 895 N N . SER A 1 113 ? -9.686 -3.180 10.095 1.00 94.44 113 SER A N 1
ATOM 896 C CA . SER A 1 113 ? -10.153 -2.133 9.180 1.00 94.44 113 SER A CA 1
ATOM 897 C C . SER A 1 113 ? -11.114 -1.152 9.841 1.00 94.44 113 SER A C 1
ATOM 899 O O . SER A 1 113 ? -11.055 0.043 9.568 1.00 94.44 113 SER A O 1
ATOM 901 N N . THR A 1 114 ? -11.999 -1.637 10.714 1.00 94.25 114 THR A N 1
ATOM 902 C CA . THR A 1 114 ? -13.029 -0.814 11.363 1.00 94.25 114 THR A CA 1
ATOM 903 C C . THR A 1 114 ? -12.405 0.234 12.279 1.00 94.25 114 THR A C 1
ATOM 905 O O . THR A 1 114 ? -12.733 1.415 12.174 1.00 94.25 114 THR A O 1
ATOM 908 N N . ALA A 1 115 ? -11.460 -0.177 13.129 1.00 92.75 115 ALA A N 1
ATOM 909 C CA . ALA A 1 115 ? -10.778 0.726 14.050 1.00 92.75 115 ALA A CA 1
ATOM 910 C C . ALA A 1 115 ? -9.899 1.739 13.299 1.00 92.75 115 ALA A C 1
ATOM 912 O O . ALA A 1 115 ? -9.956 2.935 13.576 1.00 92.75 115 ALA A O 1
ATOM 913 N N . ALA A 1 116 ? -9.144 1.282 12.297 1.00 94.12 116 ALA A N 1
ATOM 914 C CA . ALA A 1 116 ? -8.280 2.150 11.500 1.00 94.12 116 ALA A CA 1
ATOM 915 C C . ALA A 1 116 ? -9.063 3.135 10.616 1.00 94.12 116 ALA A C 1
ATOM 917 O O . ALA A 1 116 ? -8.641 4.275 10.435 1.00 94.12 116 ALA A O 1
ATOM 918 N N . ASN A 1 117 ? -10.227 2.739 10.093 1.00 93.69 117 ASN A N 1
ATOM 919 C CA . ASN A 1 117 ? -11.103 3.651 9.356 1.00 93.69 117 ASN A CA 1
ATOM 920 C C . ASN A 1 117 ? -11.644 4.766 10.262 1.00 93.69 117 ASN A C 1
ATOM 922 O O . ASN A 1 117 ? -11.673 5.917 9.832 1.00 93.69 117 ASN A O 1
ATOM 926 N N . ALA A 1 118 ? -12.033 4.439 11.499 1.00 93.25 118 ALA A N 1
ATOM 927 C CA . ALA A 1 118 ? -12.481 5.432 12.474 1.00 93.25 118 ALA A CA 1
ATOM 928 C C . ALA A 1 118 ? -11.342 6.377 12.899 1.00 93.25 118 ALA A C 1
ATOM 930 O O . ALA A 1 118 ? -11.554 7.582 13.019 1.00 93.25 118 ALA A O 1
ATOM 931 N N . ALA A 1 119 ? -10.124 5.850 13.071 1.00 93.94 119 ALA A N 1
ATOM 932 C CA . ALA A 1 119 ? -8.936 6.663 13.333 1.00 93.94 119 ALA A CA 1
ATOM 933 C C . ALA A 1 119 ? -8.630 7.618 12.166 1.00 93.94 119 ALA A C 1
ATOM 935 O O . ALA A 1 119 ? -8.393 8.802 12.396 1.00 93.94 119 ALA A O 1
ATOM 936 N N . PHE A 1 120 ? -8.728 7.138 10.918 1.00 94.38 120 PHE A N 1
ATOM 937 C CA . PHE A 1 120 ? -8.600 7.987 9.731 1.00 94.38 120 PHE A CA 1
ATOM 938 C C . PHE A 1 120 ? -9.585 9.160 9.774 1.00 94.38 120 PHE A C 1
ATOM 940 O O . PHE A 1 120 ? -9.176 10.297 9.563 1.00 94.38 120 PHE A O 1
ATOM 947 N N . ASP A 1 121 ? -10.869 8.888 10.030 1.00 92.56 121 ASP A N 1
ATOM 948 C CA . ASP A 1 121 ? -11.911 9.925 10.040 1.00 92.56 121 ASP A CA 1
ATOM 949 C C . ASP A 1 121 ? -11.663 10.984 11.106 1.00 92.56 121 ASP A C 1
ATOM 951 O O . ASP A 1 121 ? -11.807 12.175 10.852 1.00 92.56 121 ASP A O 1
ATOM 955 N N . MET A 1 122 ? -11.252 10.556 12.295 1.00 91.62 122 MET A N 1
ATOM 956 C CA . MET A 1 122 ? -10.960 11.462 13.398 1.00 91.62 122 MET A CA 1
ATOM 957 C C . MET A 1 122 ? -9.733 12.345 13.130 1.00 91.62 122 MET A C 1
ATOM 959 O O . MET A 1 122 ? -9.716 13.502 13.542 1.00 91.62 122 MET A O 1
ATOM 963 N N . GLU A 1 123 ? -8.710 11.820 12.452 1.00 90.56 123 GLU A N 1
ATOM 964 C CA . GLU A 1 123 ? -7.481 12.568 12.159 1.00 90.56 123 GLU A CA 1
ATOM 965 C C . GLU A 1 123 ? -7.587 13.454 10.913 1.00 90.56 123 GLU A C 1
ATOM 967 O O . GLU A 1 123 ? -6.979 14.525 10.860 1.00 90.56 123 GLU A O 1
ATOM 972 N N . TYR A 1 124 ? -8.309 13.001 9.886 1.00 87.56 124 TYR A N 1
ATOM 973 C CA . TYR A 1 124 ? -8.261 13.600 8.548 1.00 87.56 124 TYR A CA 1
ATOM 974 C C . TYR A 1 124 ? -9.613 14.066 8.016 1.00 87.56 124 TYR A C 1
ATOM 976 O O . TYR A 1 124 ? -9.652 14.664 6.939 1.00 87.56 124 TYR A O 1
ATOM 984 N N . GLY A 1 125 ? -10.686 13.837 8.768 1.00 83.62 125 GLY A N 1
ATOM 985 C CA . GLY A 1 125 ? -12.049 14.108 8.346 1.00 83.62 125 GLY A CA 1
ATOM 986 C C . GLY A 1 125 ? -12.665 12.950 7.566 1.00 83.62 125 GLY A C 1
ATOM 987 O O . GLY A 1 125 ? -11.991 12.074 7.012 1.00 83.62 125 GLY A O 1
ATOM 988 N N . THR A 1 126 ? -13.988 12.969 7.534 1.00 80.38 126 THR A N 1
ATOM 989 C CA . THR A 1 126 ? -14.814 12.034 6.777 1.00 80.38 126 THR A CA 1
ATOM 990 C C . THR A 1 126 ? -14.788 12.327 5.280 1.00 80.38 126 THR A C 1
ATOM 992 O O . THR A 1 126 ? -14.392 13.399 4.821 1.00 80.38 126 THR A O 1
ATOM 995 N N . LEU A 1 127 ? -15.273 11.360 4.495 1.00 70.19 127 LEU A N 1
ATOM 996 C CA . LEU A 1 127 ? -15.495 11.539 3.059 1.00 70.19 127 LEU A CA 1
ATOM 997 C C . LEU A 1 127 ? -16.355 12.762 2.731 1.00 70.19 127 LEU A C 1
ATOM 999 O O . LEU A 1 127 ? -16.034 13.529 1.827 1.00 70.19 127 LEU A O 1
ATOM 1003 N N . GLU A 1 128 ? -17.422 12.956 3.493 1.00 65.94 128 GLU A N 1
ATOM 1004 C CA . GLU A 1 128 ? -18.375 14.048 3.305 1.00 65.94 128 GLU A CA 1
ATOM 1005 C C . GLU A 1 128 ? -17.722 15.412 3.578 1.00 65.94 128 GLU A C 1
ATOM 1007 O O . GLU A 1 128 ? -17.841 16.338 2.771 1.00 65.94 128 GLU A O 1
ATOM 1012 N N . GLU A 1 129 ? -16.944 15.511 4.660 1.00 65.06 129 GLU A N 1
ATOM 1013 C CA . GLU A 1 129 ? -16.231 16.733 5.052 1.00 65.06 129 GLU A CA 1
ATOM 1014 C C . GLU A 1 129 ? -15.136 17.124 4.053 1.00 65.06 129 GLU A C 1
ATOM 1016 O O . GLU A 1 129 ? -14.946 18.304 3.762 1.00 65.06 129 GLU A O 1
ATOM 1021 N N . MET A 1 130 ? -14.427 16.148 3.488 1.00 62.62 130 MET A N 1
ATOM 1022 C CA . MET A 1 130 ? -13.321 16.405 2.562 1.00 62.62 130 MET A CA 1
ATOM 1023 C C . MET A 1 130 ? -13.780 16.787 1.147 1.00 62.62 130 MET A C 1
ATOM 1025 O O . MET A 1 130 ? -13.007 17.410 0.416 1.00 62.62 130 MET A O 1
ATOM 1029 N N . PHE A 1 131 ? -15.007 16.436 0.747 1.00 61.47 131 PHE A N 1
ATOM 1030 C CA . PHE A 1 131 ? -15.575 16.816 -0.553 1.00 61.47 131 PHE A CA 1
ATOM 1031 C C . PHE A 1 131 ? -16.518 18.021 -0.490 1.00 61.47 131 PHE A C 1
ATOM 1033 O O . PHE A 1 131 ? -17.107 18.376 -1.512 1.00 61.47 131 PHE A O 1
ATOM 1040 N N . SER A 1 132 ? -16.674 18.661 0.675 1.00 59.25 132 SER A N 1
ATOM 1041 C CA . SER A 1 132 ? -17.697 19.697 0.880 1.00 59.25 132 SER A CA 1
ATOM 1042 C C . SER A 1 132 ? -19.080 19.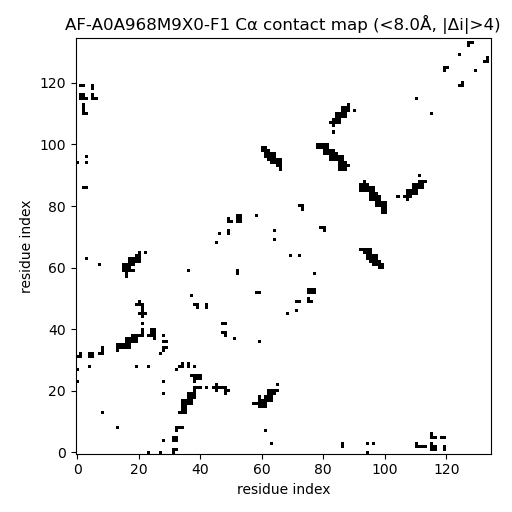242 0.385 1.00 59.25 132 SER A C 1
ATOM 1044 O O . SER A 1 132 ? -19.886 20.057 -0.072 1.00 59.25 132 SER A O 1
ATOM 1046 N N . LEU A 1 133 ? -19.353 17.933 0.447 1.00 57.06 133 LEU A N 1
ATOM 1047 C CA . LEU A 1 133 ? -20.672 17.358 0.204 1.00 57.06 133 LEU A CA 1
ATOM 1048 C C . LEU A 1 133 ? -21.440 17.602 1.498 1.00 57.06 133 LEU A C 1
ATOM 1050 O O . LEU A 1 133 ? -21.438 16.780 2.406 1.00 57.06 133 LEU A O 1
ATOM 1054 N N . GLY A 1 134 ? -21.905 18.842 1.628 1.00 51.94 134 GLY A N 1
ATOM 1055 C CA . GLY A 1 134 ? -22.272 19.441 2.900 1.00 51.94 134 GLY A CA 1
ATOM 1056 C C . GLY A 1 134 ? -23.414 18.748 3.638 1.00 51.94 134 GLY A C 1
ATOM 1057 O O . GLY A 1 134 ? -24.135 17.906 3.104 1.00 51.94 134 GLY A O 1
ATOM 1058 N N . ARG A 1 135 ? -23.598 19.208 4.876 1.00 49.09 135 ARG A N 1
ATOM 1059 C CA . ARG A 1 135 ? -24.929 19.291 5.478 1.00 49.09 135 ARG A CA 1
ATOM 1060 C C . ARG A 1 135 ? -25.682 20.487 4.913 1.00 49.09 135 ARG A C 1
ATOM 1062 O O . ARG A 1 135 ? -25.013 21.515 4.659 1.00 49.09 135 ARG A O 1
#